Protein AF-A0A257THS2-F1 (afdb_monomer)

pLDDT: mean 85.43, std 12.26, range [49.59, 98.12]

Nearest PDB structures (foldseek):
  4qoa-assembly1_A-2  TM=3.264E-01  e=8.698E+00  Bacteroides uniformis ATCC 8492

Secondary structure (DSSP, 8-state):
--HHHHHHHHHHHHHHHHHHHHHHHTS----PPPPHHHHHHH----TT--------TTT--SEEEEEE-TT-PEEEEE-TTSSS-TT--EEEE-TT--EEE---SPP-

Sequence (108 aa):
MSIARVLLCLLFASAVLAHAATLLAATGTDQSAKPPAESLAALKTPDDLVVEQVLAEPDVRQPLFIDFDERGRMWVVEYLQYPYPAGIKILSEDKFLRATYDKVPPPP

Mean predicted aligned error: 12.62 Å

Solvent-accessible surface area (backbone atoms only — not comparable to full-atom values): 7229 Å² total; per-residue (Å²): 134,61,69,69,60,56,52,52,51,53,54,49,51,51,53,52,53,52,54,52,51,56,55,61,71,64,72,71,74,83,82,67,85,65,57,68,71,59,48,58,71,68,59,86,70,61,96,93,55,88,88,79,91,86,79,49,77,89,84,48,56,60,76,78,48,75,50,69,50,100,86,70,49,79,46,74,43,59,49,82,46,65,96,56,58,83,80,50,50,78,74,46,66,51,100,81,71,54,70,40,64,72,64,49,67,70,84,133

Radius of gyration: 26.11 Å; Cα contacts (8 Å, |Δi|>4): 69; chains: 1; bounding box: 69×22×74 Å

Foldseek 3Di:
DDPVVVVVVVVVVVVVVVVVVVVVVVPDDPPPDDDPVVVLVPDDDPPPDDDDDDDDPPVAAQWDDWDADPVRDIDTDHPVCPPHHPPWDFPDADPVRDTDTPCPPPDD

Structure (mmCIF, N/CA/C/O backbone):
data_AF-A0A257THS2-F1
#
_entry.id   AF-A0A257THS2-F1
#
loop_
_atom_site.group_PDB
_atom_site.id
_atom_site.type_symbol
_atom_site.label_atom_id
_atom_site.label_alt_id
_atom_site.label_comp_id
_atom_site.label_asym_id
_atom_site.label_entity_id
_atom_site.label_seq_id
_atom_site.pdbx_PDB_ins_code
_atom_site.Cartn_x
_atom_site.Cartn_y
_atom_site.Cartn_z
_atom_site.occupancy
_atom_site.B_iso_or_equiv
_atom_site.auth_seq_id
_atom_site.auth_comp_id
_atom_site.auth_asym_id
_atom_site.auth_atom_id
_atom_site.pdbx_PDB_model_num
ATOM 1 N N . MET A 1 1 ? 46.501 3.786 45.426 1.00 57.91 1 MET A N 1
ATOM 2 C CA . MET A 1 1 ? 45.342 3.729 44.507 1.00 57.91 1 MET A CA 1
ATOM 3 C C . MET A 1 1 ? 44.257 2.921 45.208 1.00 57.91 1 MET A C 1
ATOM 5 O O . MET A 1 1 ? 44.486 1.750 45.458 1.00 57.91 1 MET A O 1
ATOM 9 N N . SER A 1 2 ? 43.179 3.556 45.690 1.00 76.00 2 SER A N 1
ATOM 10 C CA . SER A 1 2 ? 42.192 2.872 46.550 1.00 76.00 2 SER A CA 1
ATOM 11 C C . SER A 1 2 ? 41.401 1.835 45.751 1.00 76.00 2 SER A C 1
ATOM 13 O O . SER A 1 2 ? 40.977 2.128 44.633 1.00 76.00 2 SER A O 1
ATOM 15 N N . ILE A 1 3 ? 41.177 0.659 46.341 1.00 77.19 3 ILE A N 1
ATOM 16 C CA . ILE A 1 3 ? 40.373 -0.447 45.790 1.00 77.19 3 ILE A CA 1
ATOM 17 C C . ILE A 1 3 ? 39.010 0.059 45.279 1.00 77.19 3 ILE A C 1
ATOM 19 O O . ILE A 1 3 ? 38.538 -0.377 44.233 1.00 77.19 3 ILE A O 1
ATOM 23 N N . ALA A 1 4 ? 38.437 1.075 45.936 1.00 77.19 4 ALA A N 1
ATOM 24 C CA . ALA A 1 4 ? 37.185 1.716 45.531 1.00 77.19 4 ALA A CA 1
ATOM 25 C C . ALA A 1 4 ? 37.230 2.349 44.125 1.00 77.19 4 ALA A C 1
ATOM 27 O O . ALA A 1 4 ? 36.241 2.310 43.399 1.00 77.19 4 ALA A O 1
ATOM 28 N N . ARG A 1 5 ? 38.378 2.900 43.705 1.00 75.62 5 ARG A N 1
ATOM 29 C CA . ARG A 1 5 ? 38.539 3.487 42.362 1.00 75.62 5 ARG A CA 1
ATOM 30 C C . ARG A 1 5 ? 38.637 2.419 41.277 1.00 75.62 5 ARG A C 1
ATOM 32 O O . ARG A 1 5 ? 38.124 2.622 40.186 1.00 75.62 5 ARG A O 1
ATOM 39 N N . VAL A 1 6 ? 39.257 1.281 41.587 1.00 75.38 6 VAL A N 1
ATOM 40 C CA . VAL A 1 6 ? 39.360 0.149 40.654 1.00 75.38 6 VAL A CA 1
ATOM 41 C C . VAL A 1 6 ? 37.985 -0.488 40.445 1.00 75.38 6 VAL A C 1
ATOM 43 O O . VAL A 1 6 ? 37.589 -0.715 39.307 1.00 75.38 6 VAL A O 1
ATOM 46 N N . LEU A 1 7 ? 37.218 -0.687 41.523 1.00 78.94 7 LEU A N 1
ATOM 47 C CA . LEU A 1 7 ? 35.855 -1.223 41.448 1.00 78.94 7 LEU A CA 1
ATOM 48 C C . LEU A 1 7 ? 34.905 -0.299 40.674 1.00 78.94 7 LEU A C 1
ATOM 50 O O . LEU A 1 7 ? 34.146 -0.777 39.837 1.00 78.94 7 LEU A O 1
ATOM 54 N N . LEU A 1 8 ? 34.986 1.019 40.887 1.00 81.81 8 LEU A N 1
ATOM 55 C CA . LEU A 1 8 ? 34.165 1.983 40.152 1.00 81.81 8 LEU A CA 1
ATOM 56 C C . LEU A 1 8 ? 34.484 1.987 38.647 1.00 81.81 8 LEU A C 1
ATOM 58 O O . LEU A 1 8 ? 33.565 1.996 37.831 1.00 81.81 8 LEU A O 1
ATOM 62 N N . CYS A 1 9 ? 35.766 1.914 38.270 1.00 78.56 9 CYS A N 1
ATOM 63 C CA . CYS A 1 9 ? 36.165 1.808 36.864 1.00 78.56 9 CYS A CA 1
ATOM 64 C C . CYS A 1 9 ? 35.697 0.496 36.216 1.00 78.56 9 CYS A C 1
ATOM 66 O O . CYS A 1 9 ? 35.274 0.513 35.064 1.00 78.56 9 CYS A O 1
ATOM 68 N N . LEU A 1 10 ? 35.737 -0.628 36.942 1.00 79.88 10 LEU A N 1
ATOM 69 C CA . LEU A 1 10 ? 35.271 -1.923 36.433 1.00 79.88 10 LEU A CA 1
ATOM 70 C C . LEU A 1 10 ? 33.751 -1.955 36.226 1.00 79.88 10 LEU A C 1
ATOM 72 O O . LEU A 1 10 ? 33.292 -2.480 35.215 1.00 79.88 10 LEU A O 1
ATOM 76 N N . LEU A 1 11 ? 32.979 -1.353 37.136 1.00 83.44 11 LEU A N 1
ATOM 77 C CA . LEU A 1 11 ? 31.523 -1.221 36.995 1.00 83.44 11 LEU A CA 1
ATOM 78 C C . LEU A 1 11 ? 31.137 -0.292 35.837 1.00 83.44 11 LEU A C 1
ATOM 80 O O . LEU A 1 11 ? 30.175 -0.553 35.120 1.00 83.44 11 LEU A O 1
ATOM 84 N N . PHE A 1 12 ? 31.895 0.785 35.625 1.00 82.31 12 PHE A N 1
ATOM 85 C CA . PHE A 1 12 ? 31.653 1.684 34.500 1.00 82.31 12 PHE A CA 1
ATOM 86 C C . PHE A 1 12 ? 32.005 1.015 33.165 1.00 82.31 12 PHE A C 1
ATOM 88 O O . PHE A 1 12 ? 31.237 1.089 32.209 1.00 82.31 12 PHE A O 1
ATOM 95 N N . ALA A 1 13 ? 33.129 0.294 33.109 1.00 83.31 13 ALA A N 1
ATOM 96 C CA . ALA A 1 13 ? 33.540 -0.453 31.924 1.00 83.31 13 ALA A CA 1
ATOM 97 C C . ALA A 1 13 ? 32.537 -1.558 31.557 1.00 83.31 13 ALA A C 1
ATOM 99 O O . ALA A 1 13 ? 32.224 -1.716 30.379 1.00 83.31 13 ALA A O 1
ATOM 100 N N . SER A 1 14 ? 31.988 -2.284 32.540 1.00 79.19 14 SER A N 1
ATOM 101 C CA . SER A 1 14 ? 30.972 -3.312 32.283 1.00 79.19 14 SER A CA 1
ATOM 102 C C . SER A 1 14 ? 29.646 -2.718 31.800 1.00 79.19 14 SER A C 1
ATOM 104 O O . SER A 1 14 ? 29.031 -3.274 30.891 1.00 79.19 14 SER A O 1
ATOM 106 N N . ALA A 1 15 ? 29.236 -1.560 32.328 1.00 81.38 15 ALA A N 1
ATOM 107 C CA . ALA A 1 15 ? 28.045 -0.849 31.866 1.00 81.38 15 ALA A CA 1
ATOM 108 C C . ALA A 1 15 ? 28.183 -0.344 30.416 1.00 81.38 15 ALA A C 1
ATOM 110 O O . ALA A 1 15 ? 27.237 -0.459 29.633 1.00 81.38 15 ALA A O 1
ATOM 111 N N . VAL A 1 16 ? 29.364 0.162 30.035 1.00 81.94 16 VAL A N 1
ATOM 112 C CA . VAL A 1 16 ? 29.660 0.574 28.650 1.00 81.94 16 VAL A CA 1
ATOM 113 C C . VAL A 1 16 ? 29.679 -0.633 27.709 1.00 81.94 16 VAL A C 1
ATOM 115 O O . VAL A 1 16 ? 29.108 -0.565 26.622 1.00 81.94 16 VAL A O 1
ATOM 118 N N . LEU A 1 17 ? 30.267 -1.757 28.135 1.00 78.88 17 LEU A N 1
ATOM 119 C CA . LEU A 1 17 ? 30.277 -2.995 27.349 1.00 78.88 17 LEU A CA 1
ATOM 120 C C . LEU A 1 17 ? 28.857 -3.534 27.114 1.00 78.88 17 LEU A C 1
ATOM 122 O O . LEU A 1 17 ? 28.530 -3.944 26.003 1.00 78.88 17 LEU A O 1
ATOM 126 N N . ALA A 1 18 ? 28.004 -3.487 28.143 1.00 75.31 18 ALA A N 1
ATOM 127 C CA . ALA A 1 18 ? 26.608 -3.905 28.047 1.00 75.31 18 ALA A CA 1
ATOM 128 C C . ALA A 1 18 ? 25.806 -3.013 27.082 1.00 75.31 18 ALA A C 1
ATOM 130 O O . ALA A 1 18 ? 25.066 -3.529 26.250 1.00 75.31 18 ALA A O 1
ATOM 131 N N . HIS A 1 19 ? 25.992 -1.688 27.130 1.00 70.06 19 HIS A N 1
ATOM 132 C CA . HIS A 1 19 ? 25.349 -0.767 26.183 1.00 70.06 19 HIS A CA 1
ATOM 133 C C . HIS A 1 19 ? 25.809 -0.984 24.735 1.00 70.06 19 HIS A C 1
ATOM 135 O O . HIS A 1 19 ? 24.986 -0.961 23.820 1.00 70.06 19 HIS A O 1
ATOM 141 N N . ALA A 1 20 ? 27.105 -1.226 24.517 1.00 72.38 20 ALA A N 1
ATOM 142 C CA . ALA A 1 20 ? 27.644 -1.505 23.188 1.00 72.38 20 ALA A CA 1
ATOM 143 C C . ALA A 1 20 ? 27.096 -2.820 22.604 1.00 72.38 20 ALA A C 1
ATOM 145 O O . ALA A 1 20 ? 26.759 -2.868 21.423 1.00 72.38 20 ALA A O 1
ATOM 146 N N . ALA A 1 21 ? 26.943 -3.863 23.430 1.00 69.06 21 ALA A N 1
ATOM 147 C CA . ALA A 1 21 ? 26.360 -5.139 23.013 1.00 69.06 21 ALA A CA 1
ATOM 148 C C . ALA A 1 21 ? 24.883 -5.003 22.596 1.00 69.06 21 ALA A C 1
ATOM 150 O O . ALA A 1 21 ? 24.482 -5.569 21.579 1.00 69.06 21 ALA A O 1
ATOM 151 N N . THR A 1 22 ? 24.090 -4.204 23.319 1.00 63.31 22 THR A N 1
ATOM 152 C CA . THR A 1 22 ? 22.690 -3.921 22.954 1.00 63.31 22 THR A CA 1
ATOM 153 C C . THR A 1 22 ? 22.582 -3.145 21.639 1.00 63.31 22 THR A C 1
ATOM 155 O O . THR A 1 22 ? 21.701 -3.436 20.834 1.00 63.31 22 THR A O 1
ATOM 158 N N . LEU A 1 23 ? 23.493 -2.197 21.375 1.00 59.50 23 LEU A N 1
ATOM 159 C CA . LEU A 1 23 ? 23.548 -1.497 20.084 1.00 59.50 23 LEU A CA 1
ATOM 160 C C . LEU A 1 23 ? 23.936 -2.431 18.929 1.00 59.50 23 LEU A C 1
ATOM 162 O O . LEU A 1 23 ? 23.383 -2.308 17.839 1.00 59.50 23 LEU A O 1
ATOM 166 N N . LEU A 1 24 ? 24.859 -3.368 19.161 1.00 57.94 24 LEU A N 1
ATOM 167 C CA . LEU A 1 24 ? 25.297 -4.324 18.141 1.00 57.94 24 LEU A CA 1
ATOM 168 C C . LEU A 1 24 ? 24.201 -5.348 17.796 1.00 57.94 24 LEU A C 1
ATOM 170 O O . LEU A 1 24 ? 24.103 -5.787 16.658 1.00 57.94 24 LEU A O 1
ATOM 174 N N . ALA A 1 25 ? 23.338 -5.693 18.755 1.00 57.91 25 ALA A N 1
ATOM 175 C CA . ALA A 1 25 ? 22.159 -6.528 18.514 1.00 57.91 25 ALA A CA 1
ATOM 176 C C . ALA A 1 25 ? 21.018 -5.786 17.789 1.00 57.91 25 ALA A C 1
ATOM 178 O O . ALA A 1 25 ? 20.114 -6.424 17.255 1.00 57.91 25 ALA A O 1
ATOM 179 N N . ALA A 1 26 ? 21.045 -4.448 17.752 1.00 53.91 26 ALA A N 1
ATOM 180 C CA . ALA A 1 26 ? 20.028 -3.633 17.088 1.00 53.91 26 ALA A CA 1
ATOM 181 C C . ALA A 1 26 ? 20.266 -3.470 15.572 1.00 53.91 26 ALA A C 1
ATOM 183 O O . ALA A 1 26 ? 19.419 -2.914 14.869 1.00 53.91 26 ALA A O 1
ATOM 184 N N . THR A 1 27 ? 21.394 -3.949 15.038 1.00 49.59 27 THR A N 1
ATOM 185 C CA . THR A 1 27 ? 21.695 -3.871 13.604 1.00 49.59 27 THR A CA 1
ATOM 186 C C . THR A 1 27 ? 21.195 -5.113 12.874 1.00 49.59 27 THR A C 1
ATOM 188 O O . THR A 1 27 ? 21.910 -6.103 12.753 1.00 49.59 27 THR A O 1
ATOM 191 N N . GLY A 1 28 ? 19.967 -5.038 12.364 1.00 55.22 28 GLY A N 1
ATOM 192 C CA . GLY A 1 28 ? 19.430 -6.023 11.425 1.00 55.22 28 GLY A CA 1
ATOM 193 C C . GLY A 1 28 ? 18.166 -6.694 11.929 1.00 55.22 28 GLY A C 1
ATOM 194 O O . GLY A 1 28 ? 18.165 -7.883 12.228 1.00 55.22 28 GLY A O 1
ATOM 195 N N . THR A 1 29 ? 17.066 -5.943 11.991 1.00 53.06 29 THR A N 1
ATOM 196 C CA . THR A 1 29 ? 15.767 -6.606 11.865 1.00 53.06 29 THR A CA 1
ATOM 197 C C . THR A 1 29 ? 15.697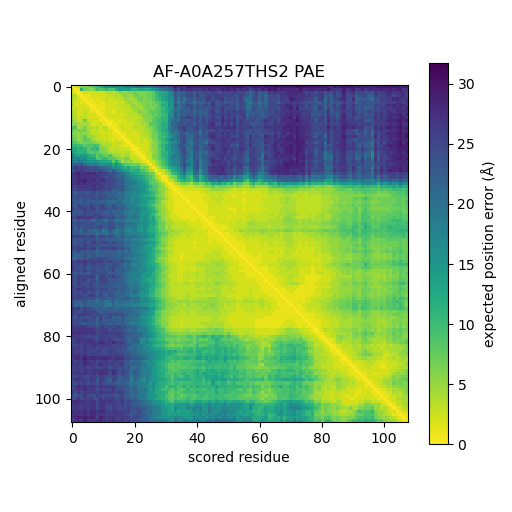 -7.147 10.444 1.00 53.06 29 THR A C 1
ATOM 199 O O . THR A 1 29 ? 15.946 -6.407 9.493 1.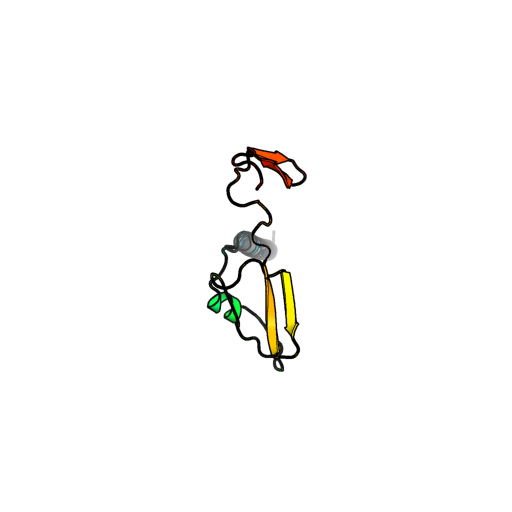00 53.06 29 THR A O 1
ATOM 202 N N . ASP A 1 30 ? 15.431 -8.441 10.301 1.00 57.50 30 ASP A N 1
ATOM 203 C CA . ASP A 1 30 ? 15.007 -9.004 9.028 1.00 57.50 30 ASP A CA 1
ATOM 204 C C . ASP A 1 30 ? 13.776 -8.204 8.568 1.00 57.50 30 ASP A C 1
ATOM 206 O O . ASP A 1 30 ? 12.708 -8.281 9.172 1.00 57.50 30 ASP A O 1
ATOM 210 N N . GLN A 1 31 ? 13.968 -7.334 7.574 1.00 61.38 31 GLN A N 1
ATOM 211 C CA . GLN A 1 31 ? 12.908 -6.543 6.940 1.00 61.38 31 GLN A CA 1
ATOM 212 C C . GLN A 1 31 ? 12.254 -7.361 5.820 1.00 61.38 31 GLN A C 1
ATOM 214 O O . GLN A 1 31 ? 11.837 -6.817 4.798 1.00 61.38 31 GLN A O 1
ATOM 219 N N . SER A 1 32 ? 12.217 -8.686 5.967 1.00 78.81 32 SER A N 1
ATOM 220 C CA . SER A 1 32 ? 11.436 -9.537 5.089 1.00 78.81 32 SER A CA 1
ATOM 221 C C . SER A 1 32 ? 9.951 -9.194 5.233 1.00 78.81 32 SER A C 1
ATOM 223 O O . SER A 1 32 ? 9.455 -8.836 6.308 1.00 78.81 32 SER A O 1
ATOM 225 N N . ALA A 1 33 ? 9.235 -9.244 4.110 1.00 83.94 33 ALA A N 1
ATOM 226 C CA . ALA A 1 33 ? 7.796 -9.047 4.113 1.00 83.94 33 ALA A CA 1
ATOM 227 C C . ALA A 1 33 ? 7.146 -10.159 4.948 1.00 83.94 33 ALA A C 1
ATOM 229 O O . ALA A 1 33 ? 7.362 -11.345 4.697 1.00 83.94 33 ALA A O 1
ATOM 230 N N . LYS A 1 34 ? 6.352 -9.772 5.947 1.00 91.56 34 LYS A N 1
ATOM 231 C CA . LYS A 1 34 ? 5.595 -10.717 6.771 1.00 91.56 34 LYS A CA 1
ATOM 232 C C . LYS A 1 34 ? 4.366 -11.216 6.008 1.00 91.56 34 LYS A C 1
ATOM 234 O O . LYS A 1 34 ? 3.761 -10.435 5.270 1.00 91.56 34 LYS A O 1
ATOM 239 N N . PRO A 1 35 ? 3.921 -12.462 6.241 1.00 93.56 35 PRO A N 1
ATOM 240 C CA . PRO A 1 35 ? 2.613 -12.917 5.788 1.00 93.56 35 PRO A CA 1
ATOM 241 C C . PRO A 1 35 ? 1.489 -11.968 6.248 1.00 93.56 35 PRO A C 1
ATOM 243 O O . PRO A 1 35 ? 1.617 -11.336 7.303 1.00 93.56 35 PRO A O 1
ATOM 246 N N . PRO A 1 36 ? 0.360 -11.878 5.521 1.00 94.31 36 PRO A N 1
ATOM 247 C CA . PRO A 1 36 ? -0.712 -10.932 5.844 1.00 94.31 36 PRO A CA 1
ATOM 248 C C . PRO A 1 36 ? -1.239 -11.050 7.286 1.00 94.31 36 PRO A C 1
ATOM 250 O O . PRO A 1 36 ? -1.302 -10.055 8.006 1.00 94.31 36 PRO A O 1
ATOM 253 N N . ALA A 1 37 ? -1.494 -12.276 7.757 1.00 94.31 37 ALA A N 1
ATOM 254 C CA . ALA A 1 37 ? -1.984 -12.519 9.117 1.00 94.31 37 ALA A CA 1
ATOM 255 C C . ALA A 1 37 ? -0.977 -12.092 10.204 1.00 94.31 37 ALA A C 1
ATOM 257 O O . ALA A 1 37 ? -1.363 -11.541 11.234 1.00 94.31 37 ALA A O 1
ATOM 258 N N . GLU A 1 38 ? 0.319 -12.304 9.968 1.00 94.81 38 GLU A N 1
ATOM 259 C CA . GLU A 1 38 ? 1.378 -11.871 10.887 1.00 94.81 38 GLU A CA 1
ATOM 260 C C . GLU A 1 38 ? 1.563 -10.350 10.865 1.00 94.81 38 GLU A C 1
ATOM 262 O O . GLU A 1 38 ? 1.837 -9.739 11.898 1.00 94.81 38 GLU A O 1
ATOM 267 N N . SER A 1 39 ? 1.377 -9.727 9.697 1.00 94.06 39 SER A N 1
ATOM 268 C CA . SER A 1 39 ? 1.366 -8.270 9.557 1.00 94.06 39 SER A CA 1
ATOM 269 C C . SER A 1 39 ? 0.219 -7.650 10.353 1.00 94.06 39 SER A C 1
ATOM 271 O O . SER A 1 39 ? 0.460 -6.711 11.109 1.00 94.06 39 SER A O 1
ATOM 273 N N . LEU A 1 40 ? -0.994 -8.209 10.252 1.00 95.25 40 LEU A N 1
ATOM 274 C CA . LEU A 1 40 ? -2.162 -7.770 11.021 1.00 95.25 40 LEU A CA 1
ATOM 275 C C . LEU A 1 40 ? -1.919 -7.887 12.532 1.00 95.25 40 LEU A C 1
ATOM 277 O O . LEU A 1 40 ? -2.145 -6.927 13.262 1.00 95.25 40 LEU A O 1
ATOM 281 N N . ALA A 1 41 ? -1.394 -9.026 12.995 1.00 94.94 41 ALA A N 1
ATOM 282 C CA . ALA A 1 41 ? -1.094 -9.251 14.412 1.00 94.94 41 ALA A CA 1
ATOM 283 C C . ALA A 1 41 ? -0.008 -8.309 14.968 1.00 94.94 41 ALA A C 1
ATOM 285 O O . ALA A 1 41 ? 0.072 -8.096 16.178 1.00 94.94 41 ALA A O 1
ATOM 286 N N . ALA A 1 42 ? 0.841 -7.750 14.100 1.00 94.19 42 ALA A N 1
ATOM 287 C CA . ALA A 1 42 ? 1.873 -6.794 14.482 1.00 94.19 42 ALA A CA 1
ATOM 288 C C . ALA A 1 42 ? 1.368 -5.339 14.566 1.00 94.19 42 ALA A C 1
ATOM 290 O O . ALA A 1 42 ? 2.091 -4.487 15.095 1.00 94.19 42 ALA A O 1
ATOM 291 N N . LEU A 1 43 ? 0.167 -5.034 14.053 1.00 94.56 43 LEU A N 1
ATOM 292 C CA . LEU A 1 43 ? -0.427 -3.701 14.154 1.00 94.56 43 LEU A CA 1
ATOM 293 C C . LEU A 1 43 ? -0.866 -3.415 15.593 1.00 94.56 43 LEU A C 1
ATOM 295 O O . LEU A 1 43 ? -1.393 -4.273 16.294 1.00 94.56 43 LEU A O 1
ATOM 299 N N . LYS A 1 44 ? -0.655 -2.174 16.032 1.00 95.88 44 LYS A N 1
ATOM 300 C CA . LYS A 1 44 ? -1.141 -1.670 17.319 1.00 95.88 44 LYS A CA 1
ATOM 301 C C . LYS A 1 44 ? -2.246 -0.665 17.049 1.00 95.88 44 LYS A C 1
ATOM 303 O O . LYS A 1 44 ? -2.019 0.297 16.317 1.00 95.88 44 LYS A O 1
ATOM 308 N N . THR A 1 45 ? -3.406 -0.876 17.650 1.00 95.81 45 THR A N 1
ATOM 309 C CA . THR A 1 45 ? -4.572 -0.001 17.522 1.00 95.81 45 THR A CA 1
ATOM 310 C C . THR A 1 45 ? -4.954 0.560 18.892 1.00 95.81 45 THR A C 1
ATOM 312 O O . THR A 1 45 ? -4.682 -0.086 19.905 1.00 95.81 45 THR A O 1
ATOM 315 N N . PRO A 1 46 ? -5.536 1.768 18.954 1.00 97.75 46 PRO A N 1
ATOM 316 C CA . PRO A 1 46 ? -6.225 2.250 20.148 1.00 97.75 46 PRO A CA 1
ATOM 317 C C . PRO A 1 46 ? -7.329 1.288 20.612 1.00 97.75 46 PRO A C 1
ATOM 319 O O . PRO A 1 46 ? -7.882 0.548 19.799 1.00 97.75 46 PRO A O 1
ATOM 322 N N . ASP A 1 47 ? -7.675 1.339 21.899 1.00 96.75 47 ASP A N 1
ATOM 323 C CA . ASP A 1 47 ? -8.651 0.425 22.518 1.00 96.75 47 ASP A CA 1
ATOM 324 C C . ASP A 1 47 ? -10.085 0.587 21.970 1.00 96.75 47 ASP A C 1
ATOM 326 O O . ASP A 1 47 ? -10.924 -0.294 22.153 1.00 96.75 47 ASP A O 1
ATOM 330 N N . ASP A 1 48 ? -10.381 1.705 21.304 1.00 98.00 48 ASP A N 1
ATOM 331 C CA . ASP A 1 48 ? -11.673 2.024 20.692 1.00 98.00 48 ASP A CA 1
ATOM 332 C C . ASP A 1 48 ? -11.736 1.729 19.181 1.00 98.00 48 ASP A C 1
ATOM 334 O O . ASP A 1 48 ? -12.759 2.000 18.549 1.00 98.00 48 ASP A O 1
ATOM 338 N N . LEU A 1 49 ? -10.677 1.155 18.595 1.00 97.69 49 LEU A N 1
ATOM 339 C CA . LEU A 1 49 ? -10.592 0.834 17.169 1.00 97.69 49 LEU A CA 1
ATOM 340 C C . LEU A 1 49 ? -10.242 -0.636 16.920 1.00 97.69 49 LEU A C 1
ATOM 342 O O . LEU A 1 49 ? -9.421 -1.240 17.608 1.00 97.69 49 LEU A O 1
ATOM 346 N N . VAL A 1 50 ? -10.817 -1.184 15.849 1.00 96.12 50 VAL A N 1
ATOM 347 C CA . VAL A 1 50 ? -10.528 -2.531 15.342 1.00 96.12 50 VAL A CA 1
ATOM 348 C C . VAL A 1 50 ? -10.002 -2.418 13.916 1.00 96.12 50 VAL A C 1
ATOM 350 O O . VAL A 1 50 ? -10.495 -1.615 13.126 1.00 96.12 50 VAL A O 1
ATOM 353 N N . VAL A 1 51 ? -8.995 -3.227 13.590 1.00 96.50 51 VAL A N 1
ATOM 354 C CA . VAL A 1 51 ? -8.473 -3.374 12.229 1.00 96.50 51 VAL A CA 1
ATOM 355 C C . VAL A 1 51 ? -8.716 -4.802 11.772 1.00 96.50 51 VAL A C 1
ATOM 357 O O . VAL A 1 51 ? -8.390 -5.753 12.480 1.00 96.50 51 VAL A O 1
ATOM 360 N N . GLU A 1 52 ? -9.261 -4.941 10.570 1.00 95.94 52 GLU A N 1
ATOM 361 C CA . GLU A 1 52 ? -9.529 -6.225 9.932 1.00 95.94 52 GLU A CA 1
ATOM 362 C C . GLU A 1 52 ? -8.823 -6.283 8.577 1.00 95.94 52 GLU A C 1
ATOM 364 O O . GLU A 1 52 ? -8.747 -5.292 7.846 1.00 95.94 52 GLU A O 1
ATOM 369 N N . GLN A 1 53 ? -8.298 -7.456 8.230 1.00 94.94 53 GLN A N 1
ATOM 370 C CA . GLN A 1 53 ? -7.734 -7.685 6.906 1.00 94.94 53 GLN A CA 1
ATOM 371 C C . GLN A 1 53 ? -8.863 -7.978 5.912 1.00 94.94 53 GLN A C 1
ATOM 373 O O .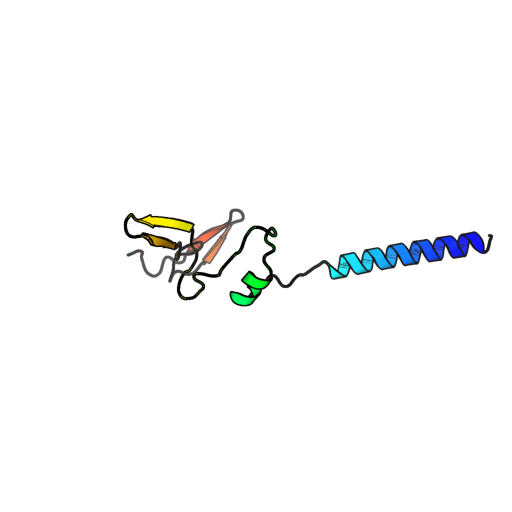 GLN A 1 53 ? -9.560 -8.981 6.048 1.00 94.94 53 GLN A O 1
ATOM 378 N N . VAL A 1 54 ? -9.003 -7.128 4.891 1.00 94.69 54 VAL A N 1
ATOM 379 C CA . VAL A 1 54 ? -10.050 -7.256 3.859 1.00 94.69 54 VAL A CA 1
ATOM 380 C C . VAL A 1 54 ? -9.535 -7.966 2.603 1.00 94.69 54 VAL A C 1
ATOM 382 O O . VAL A 1 54 ? -10.211 -8.838 2.070 1.00 94.69 54 VAL A O 1
ATOM 385 N N . LEU A 1 55 ? -8.333 -7.612 2.135 1.00 94.69 55 LEU A N 1
ATOM 386 C CA . LEU A 1 55 ? -7.671 -8.186 0.958 1.00 94.69 55 LEU A CA 1
ATOM 387 C C . LEU A 1 55 ? -6.160 -8.283 1.206 1.00 94.69 55 LEU A C 1
ATOM 389 O O . LEU A 1 55 ? -5.609 -7.526 2.008 1.00 94.69 55 LEU A O 1
ATOM 393 N N . ALA A 1 56 ? -5.495 -9.202 0.512 1.00 95.12 56 ALA A N 1
ATOM 394 C CA . ALA A 1 56 ? -4.043 -9.358 0.518 1.00 95.12 56 ALA A CA 1
ATOM 395 C C . ALA A 1 56 ? -3.560 -9.909 -0.832 1.00 95.12 56 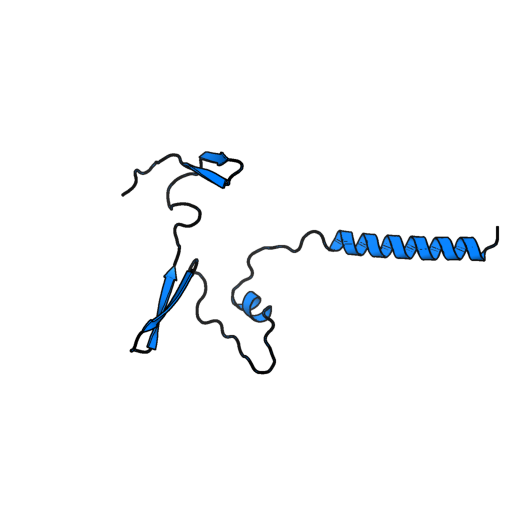ALA A C 1
ATOM 397 O O . ALA A 1 56 ? -4.368 -10.279 -1.682 1.00 95.12 56 ALA A O 1
ATOM 398 N N . GLU A 1 57 ? -2.246 -9.986 -1.039 1.00 92.81 57 GLU A N 1
ATOM 399 C CA . GLU A 1 57 ? -1.698 -10.688 -2.201 1.00 92.81 57 GLU A CA 1
ATOM 400 C C . GLU A 1 57 ? -2.098 -12.179 -2.162 1.00 92.81 57 GLU A C 1
ATOM 402 O O . GLU A 1 57 ? -2.071 -12.787 -1.086 1.00 92.81 57 GLU A O 1
ATOM 407 N N . PRO A 1 58 ? -2.452 -12.791 -3.309 1.00 92.50 58 PRO A N 1
ATOM 408 C CA . PRO A 1 58 ? -2.331 -12.273 -4.677 1.00 92.50 58 PRO A CA 1
ATOM 409 C C . PRO A 1 58 ? -3.538 -11.468 -5.195 1.00 92.50 58 PRO A C 1
ATOM 411 O O . PRO A 1 58 ? -3.482 -10.999 -6.330 1.00 92.50 58 PRO A O 1
ATOM 414 N N . ASP A 1 59 ? -4.605 -11.313 -4.407 1.00 94.44 59 ASP A N 1
ATOM 415 C CA . ASP A 1 59 ? -5.877 -10.730 -4.864 1.00 94.44 59 ASP A CA 1
ATOM 416 C C . ASP A 1 59 ? -5.787 -9.223 -5.146 1.00 94.44 59 ASP A C 1
ATOM 418 O O . ASP A 1 59 ? -6.475 -8.721 -6.031 1.00 94.44 59 ASP A O 1
ATOM 422 N N . VAL A 1 60 ? -4.935 -8.504 -4.409 1.00 94.38 60 VAL A N 1
ATOM 423 C CA . VAL A 1 60 ? -4.644 -7.079 -4.622 1.00 94.38 60 VAL A CA 1
ATOM 424 C C . VAL A 1 60 ? -3.150 -6.821 -4.476 1.00 94.38 60 VAL A C 1
ATOM 426 O O . VAL A 1 60 ? -2.521 -7.324 -3.545 1.00 94.38 60 VAL A O 1
ATOM 429 N N . ARG A 1 61 ? -2.568 -6.026 -5.376 1.00 92.62 61 ARG A N 1
ATOM 430 C CA . ARG A 1 61 ? -1.142 -5.685 -5.376 1.00 92.62 61 ARG A CA 1
ATOM 431 C C . ARG A 1 61 ? -0.930 -4.193 -5.588 1.00 92.62 61 ARG A C 1
ATOM 433 O O . ARG A 1 61 ? -1.520 -3.569 -6.461 1.00 92.62 61 ARG A O 1
ATOM 440 N N . GLN A 1 62 ? -0.025 -3.622 -4.797 1.00 91.81 62 GLN A N 1
ATOM 441 C CA . GLN A 1 62 ? 0.352 -2.203 -4.875 1.00 91.81 62 GLN A CA 1
ATOM 442 C C . GLN A 1 62 ? -0.858 -1.239 -4.882 1.00 91.81 62 GLN A C 1
ATOM 444 O O . GLN A 1 62 ? -0.978 -0.421 -5.801 1.00 91.81 62 GLN A O 1
ATOM 449 N N . PRO A 1 63 ? -1.770 -1.327 -3.890 1.00 94.38 63 PRO A N 1
ATOM 450 C CA . PRO A 1 63 ? -2.926 -0.442 -3.816 1.00 94.38 63 PRO A CA 1
ATOM 451 C C . PRO A 1 63 ? -2.482 1.010 -3.588 1.00 94.38 63 PRO A C 1
ATOM 453 O O . PRO A 1 63 ? -1.707 1.296 -2.676 1.00 94.38 63 PRO A O 1
ATOM 456 N N . LEU A 1 64 ? -2.984 1.932 -4.408 1.00 94.69 64 LEU A N 1
ATOM 457 C CA . LEU A 1 64 ? -2.709 3.370 -4.299 1.00 94.69 64 LEU A CA 1
ATOM 458 C C . LEU A 1 64 ? -3.899 4.182 -3.806 1.00 94.69 64 LEU A C 1
ATOM 460 O O . LEU A 1 64 ? -3.725 5.187 -3.121 1.00 94.69 64 LEU A O 1
ATOM 464 N N . PHE A 1 65 ? -5.097 3.791 -4.223 1.00 96.19 65 PHE A N 1
ATOM 465 C CA . PHE A 1 65 ? -6.311 4.552 -3.982 1.00 96.19 65 PHE A CA 1
ATOM 466 C C . PHE A 1 65 ? -7.493 3.607 -3.811 1.00 96.19 65 PHE A C 1
ATOM 468 O O . PHE A 1 65 ? -7.569 2.583 -4.494 1.00 96.19 65 PHE A O 1
ATOM 475 N N . ILE A 1 66 ? -8.389 3.963 -2.892 1.00 97.38 66 ILE A N 1
ATOM 476 C CA . ILE A 1 66 ? -9.594 3.209 -2.561 1.00 97.38 66 ILE A CA 1
ATOM 477 C C . ILE A 1 66 ? -10.773 4.181 -2.544 1.00 97.38 66 ILE A C 1
ATOM 479 O O . ILE A 1 66 ? -10.662 5.257 -1.959 1.00 97.38 66 ILE A O 1
ATOM 483 N N . ASP A 1 67 ? -11.888 3.785 -3.155 1.00 97.75 67 ASP A N 1
ATOM 484 C CA . ASP A 1 67 ? -13.151 4.529 -3.114 1.00 97.75 67 ASP A CA 1
ATOM 485 C C . ASP A 1 67 ? -14.354 3.578 -3.074 1.00 97.75 67 ASP A C 1
ATOM 487 O O . ASP A 1 67 ? -14.256 2.421 -3.487 1.00 97.75 67 ASP A O 1
ATOM 491 N N . PHE A 1 68 ? -15.491 4.059 -2.578 1.00 97.81 68 PHE A N 1
ATOM 492 C CA . PHE A 1 68 ? -16.737 3.300 -2.507 1.00 97.81 68 PHE A CA 1
ATOM 493 C C . PHE A 1 68 ? -17.799 3.943 -3.390 1.00 97.81 68 PHE A C 1
ATOM 495 O O . PHE A 1 68 ? -18.080 5.133 -3.274 1.00 97.81 68 PHE A O 1
ATOM 502 N N . ASP A 1 69 ? -18.430 3.149 -4.255 1.00 97.81 69 ASP A N 1
ATOM 503 C CA . ASP A 1 69 ? -19.535 3.653 -5.071 1.00 97.81 69 ASP A CA 1
ATOM 504 C C . ASP A 1 69 ? -20.880 3.656 -4.323 1.00 97.81 69 ASP A C 1
ATOM 506 O O . ASP A 1 69 ? -21.026 3.093 -3.237 1.00 97.81 69 ASP A O 1
ATOM 510 N N . GLU A 1 70 ? -21.907 4.252 -4.934 1.00 98.00 70 GLU A N 1
ATOM 511 C CA . GLU A 1 70 ? -23.265 4.353 -4.371 1.00 98.00 70 GLU A CA 1
ATOM 512 C C . GLU A 1 70 ? -23.927 2.993 -4.079 1.00 98.00 70 GLU A C 1
ATOM 514 O O . GLU A 1 70 ? -24.933 2.922 -3.375 1.00 98.00 70 GLU A O 1
ATOM 519 N N . ARG A 1 71 ? -23.382 1.896 -4.619 1.00 98.12 71 ARG A N 1
ATOM 520 C CA . ARG A 1 71 ? -23.864 0.528 -4.382 1.00 98.12 71 ARG A CA 1
ATOM 521 C C . ARG A 1 71 ? -23.101 -0.164 -3.250 1.00 98.12 71 ARG A C 1
ATOM 523 O O . ARG A 1 71 ? -23.355 -1.341 -2.998 1.00 98.12 71 ARG A O 1
ATOM 530 N N . GLY A 1 72 ? -22.171 0.533 -2.599 1.00 96.75 72 GLY A N 1
ATOM 531 C CA . GLY A 1 72 ? -21.335 0.006 -1.525 1.00 96.75 72 GLY A CA 1
ATOM 532 C C . GLY A 1 72 ? -20.217 -0.920 -2.004 1.00 96.75 72 GLY A C 1
ATOM 533 O O . GLY A 1 72 ? -19.684 -1.684 -1.202 1.00 96.75 72 GLY A O 1
ATOM 534 N N . ARG A 1 73 ? -19.856 -0.903 -3.295 1.00 97.38 73 ARG A N 1
ATOM 535 C CA . ARG A 1 73 ? -18.705 -1.677 -3.788 1.00 97.38 73 ARG A CA 1
ATOM 536 C C . ARG A 1 73 ? -17.420 -0.901 -3.533 1.00 97.38 73 ARG A C 1
ATOM 538 O O . ARG A 1 73 ? -17.368 0.292 -3.815 1.00 97.38 73 ARG A O 1
ATOM 545 N N . MET A 1 74 ? -16.388 -1.599 -3.066 1.00 96.12 74 MET A N 1
ATOM 546 C CA . MET A 1 74 ? -15.043 -1.049 -2.910 1.00 96.12 74 MET A CA 1
ATOM 547 C C . MET A 1 74 ? -14.272 -1.155 -4.229 1.00 96.12 74 MET A C 1
ATOM 549 O O . MET A 1 74 ? -14.122 -2.246 -4.779 1.00 96.12 74 MET A O 1
ATOM 553 N N . TRP A 1 75 ? -13.769 -0.028 -4.716 1.00 97.25 75 TRP A N 1
ATOM 554 C CA . TRP A 1 75 ? -12.874 0.075 -5.862 1.00 97.25 75 TRP A CA 1
ATOM 555 C C . TRP A 1 75 ? -11.449 0.290 -5.370 1.00 97.25 75 TRP A C 1
ATOM 557 O O . TRP A 1 75 ? -11.225 1.111 -4.485 1.00 97.25 75 TRP A O 1
ATOM 567 N N . VAL A 1 76 ? -10.487 -0.426 -5.953 1.00 96.75 76 VAL A N 1
ATOM 568 C CA . VAL A 1 76 ? -9.065 -0.307 -5.613 1.00 96.75 76 VAL A CA 1
ATOM 569 C C . VAL A 1 76 ? -8.261 -0.064 -6.885 1.00 96.75 76 VAL A C 1
ATOM 571 O O . VAL A 1 76 ? -8.431 -0.772 -7.875 1.00 96.75 76 VAL A O 1
ATOM 574 N N . VAL A 1 77 ? -7.387 0.941 -6.863 1.00 96.12 77 VAL A N 1
ATOM 575 C CA . VAL A 1 77 ? -6.423 1.205 -7.938 1.00 96.12 77 VAL A CA 1
ATOM 576 C C . VAL A 1 77 ? -5.100 0.530 -7.592 1.00 96.12 77 VAL A C 1
ATOM 578 O O . VAL A 1 77 ? -4.476 0.879 -6.591 1.00 96.12 77 VAL A O 1
ATOM 581 N N . GLU A 1 78 ? -4.663 -0.406 -8.434 1.00 94.31 78 GLU A N 1
ATOM 582 C CA . GLU A 1 78 ? -3.401 -1.143 -8.300 1.00 94.31 78 GLU A CA 1
ATOM 583 C C . GLU A 1 78 ? -2.317 -0.561 -9.216 1.00 94.31 78 GLU A C 1
ATOM 585 O O . GLU A 1 78 ? -2.541 -0.367 -10.413 1.00 94.31 78 GLU A O 1
ATOM 590 N N . TYR A 1 79 ? -1.115 -0.324 -8.685 1.00 91.50 79 TYR A N 1
ATOM 591 C CA . TYR A 1 79 ? 0.004 0.224 -9.459 1.00 91.50 79 TYR A CA 1
ATOM 592 C C . TYR A 1 79 ? 1.003 -0.839 -9.930 1.00 91.50 79 TYR A C 1
ATOM 594 O O . TYR A 1 79 ? 2.201 -0.733 -9.687 1.00 91.50 79 TYR A O 1
ATOM 602 N N . LEU A 1 80 ? 0.506 -1.847 -10.652 1.00 87.19 80 LEU A N 1
ATOM 603 C CA . LEU A 1 80 ? 1.224 -3.089 -10.999 1.00 87.19 80 LEU A CA 1
ATOM 604 C C . LEU A 1 80 ? 2.524 -2.935 -11.811 1.00 87.19 80 LEU A C 1
ATOM 606 O O . LEU A 1 80 ? 3.268 -3.900 -11.969 1.00 87.19 80 LEU A O 1
ATOM 610 N N . GLN A 1 81 ? 2.765 -1.76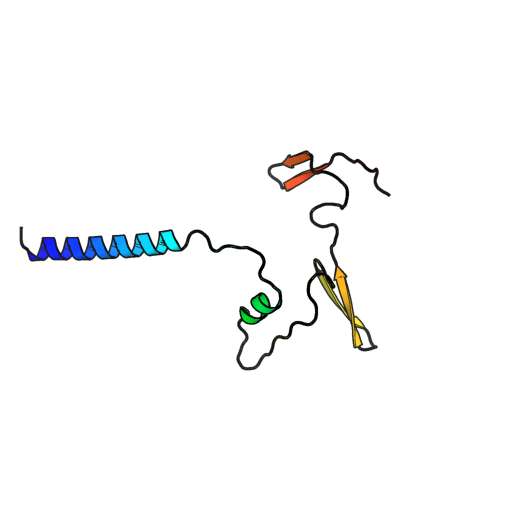5 -12.403 1.00 80.62 81 GLN A N 1
ATOM 611 C CA . GLN A 1 81 ? 3.937 -1.490 -13.245 1.00 80.62 81 GLN A CA 1
ATOM 612 C C . GLN A 1 81 ? 4.980 -0.607 -12.550 1.00 80.62 81 GLN A C 1
ATOM 614 O O . GLN A 1 81 ? 5.962 -0.210 -13.176 1.00 80.62 81 GLN A O 1
ATOM 619 N N . TYR A 1 82 ? 4.776 -0.271 -11.275 1.00 80.56 82 TYR A N 1
ATOM 620 C CA . TYR A 1 82 ? 5.753 0.469 -10.489 1.00 80.56 82 TYR A CA 1
ATOM 621 C C . TYR A 1 82 ? 6.632 -0.488 -9.667 1.00 80.56 82 TYR A C 1
ATOM 623 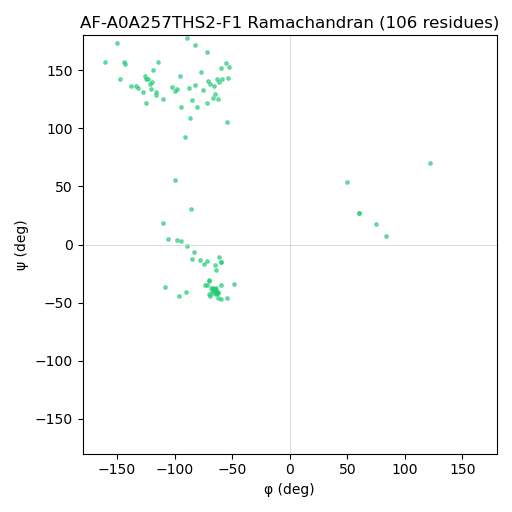O O . TYR A 1 82 ? 6.134 -1.480 -9.146 1.00 80.56 82 TYR A O 1
ATOM 631 N N . PRO A 1 83 ? 7.925 -0.195 -9.468 1.00 80.69 83 PRO A N 1
ATOM 632 C CA . PRO A 1 83 ? 8.693 0.858 -10.133 1.00 80.69 83 PRO A CA 1
ATOM 633 C C . PRO A 1 83 ? 9.124 0.493 -11.560 1.00 80.69 83 PRO A C 1
ATOM 635 O O . PRO A 1 83 ? 9.536 1.383 -12.304 1.00 80.69 83 PRO A O 1
ATOM 638 N N . TYR A 1 84 ? 9.018 -0.781 -11.950 1.00 85.19 84 TYR A N 1
ATOM 639 C CA . TYR A 1 84 ? 9.550 -1.280 -13.215 1.00 85.19 84 TYR A CA 1
ATOM 640 C C . TYR A 1 84 ? 8.455 -1.880 -14.109 1.00 85.19 84 TYR A C 1
ATOM 642 O O . TYR A 1 84 ? 7.670 -2.709 -13.640 1.00 85.19 84 TYR A O 1
ATOM 650 N N . PRO A 1 85 ? 8.430 -1.532 -15.409 1.00 82.31 85 PRO A N 1
ATOM 651 C CA . PRO A 1 85 ? 7.510 -2.131 -16.364 1.00 82.31 85 PRO A CA 1
ATOM 652 C C . PRO A 1 85 ? 7.680 -3.649 -16.452 1.00 82.31 85 PRO A C 1
ATOM 654 O O . PRO A 1 85 ? 8.794 -4.176 -16.449 1.00 82.31 85 PRO A O 1
ATOM 657 N N . ALA A 1 86 ? 6.564 -4.359 -16.601 1.00 81.88 86 ALA A N 1
ATOM 658 C CA . ALA A 1 86 ? 6.587 -5.800 -16.794 1.00 81.88 86 ALA A CA 1
ATOM 659 C C . ALA A 1 86 ? 7.245 -6.176 -18.134 1.00 81.88 86 AL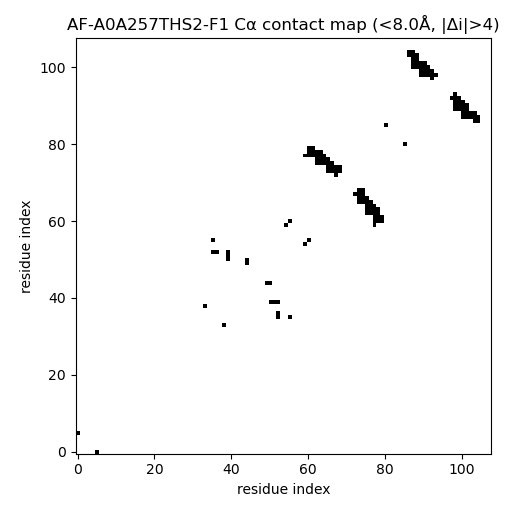A A C 1
ATOM 661 O O . ALA A 1 86 ? 6.944 -5.591 -19.173 1.00 81.88 86 ALA A O 1
ATOM 662 N N . GLY A 1 87 ? 8.102 -7.199 -18.112 1.00 84.12 87 GLY A N 1
ATOM 663 C CA . GLY A 1 87 ? 8.643 -7.825 -19.322 1.00 84.12 87 GLY A CA 1
ATOM 664 C C . GLY A 1 87 ? 9.854 -7.136 -19.952 1.00 84.12 87 GLY A C 1
ATOM 665 O O . GLY A 1 87 ? 10.272 -7.569 -21.019 1.00 84.12 87 GLY A O 1
ATOM 666 N N . ILE A 1 88 ? 10.429 -6.117 -19.309 1.00 86.44 88 ILE A N 1
ATOM 667 C CA . ILE A 1 88 ? 11.601 -5.386 -19.810 1.00 86.44 88 ILE A CA 1
ATOM 668 C C . ILE A 1 88 ? 12.732 -5.479 -18.780 1.00 86.44 88 ILE A C 1
ATOM 670 O O . ILE A 1 88 ? 12.497 -5.367 -17.574 1.00 86.44 88 ILE A O 1
ATOM 674 N N . LYS A 1 89 ? 13.974 -5.690 -19.230 1.00 88.19 89 LYS A N 1
ATOM 675 C CA . LYS A 1 89 ? 15.120 -5.837 -18.323 1.00 88.19 89 LYS A CA 1
ATOM 676 C C . LYS A 1 89 ? 15.740 -4.483 -17.988 1.00 88.19 89 LYS A C 1
ATOM 678 O O . LYS A 1 89 ? 16.031 -3.681 -18.877 1.00 88.19 89 LYS A O 1
ATOM 683 N N . ILE A 1 90 ? 16.025 -4.263 -16.704 1.00 90.06 90 ILE A N 1
ATOM 684 C CA . ILE A 1 90 ? 16.852 -3.140 -16.245 1.00 90.06 90 ILE A CA 1
ATOM 685 C C . ILE A 1 90 ? 18.309 -3.415 -16.643 1.00 90.06 90 ILE A C 1
ATOM 687 O O . ILE A 1 90 ? 18.884 -4.439 -16.269 1.00 90.06 90 ILE A O 1
ATOM 691 N N . LEU A 1 91 ? 18.905 -2.508 -17.414 1.00 92.19 91 LEU A N 1
ATOM 692 C CA . LEU A 1 91 ? 20.310 -2.560 -17.821 1.00 92.19 91 LEU A CA 1
ATOM 693 C C . LEU A 1 91 ? 21.222 -1.837 -16.831 1.00 92.19 91 LEU A C 1
ATOM 695 O O . LEU A 1 91 ? 22.320 -2.308 -16.543 1.00 92.19 91 LEU A O 1
ATOM 699 N N . SER A 1 92 ? 20.784 -0.682 -16.337 1.00 92.75 92 SER A N 1
ATOM 700 C CA . SER A 1 92 ? 21.528 0.126 -15.375 1.00 92.75 92 SER A CA 1
ATOM 701 C C . SER A 1 92 ? 20.607 1.103 -14.656 1.00 92.75 92 SER A C 1
ATOM 703 O O . SER A 1 92 ? 19.560 1.479 -15.180 1.00 92.75 92 SER A O 1
ATOM 705 N N . GLU A 1 93 ? 21.028 1.547 -13.477 1.00 92.94 93 GLU A N 1
ATOM 706 C CA . GLU A 1 93 ? 20.412 2.647 -12.741 1.00 92.94 93 GLU A CA 1
ATOM 707 C C . GLU A 1 93 ? 21.479 3.691 -12.434 1.00 92.94 93 GLU A C 1
ATOM 709 O O . GLU A 1 93 ? 22.637 3.359 -12.164 1.00 92.94 93 GLU A O 1
ATOM 714 N N . ASP A 1 94 ? 21.107 4.964 -12.502 1.00 91.12 94 ASP A N 1
ATOM 715 C CA . ASP A 1 94 ? 21.993 6.038 -12.077 1.00 91.12 94 ASP A CA 1
ATOM 716 C C . ASP A 1 94 ? 21.823 6.374 -10.587 1.00 91.12 94 ASP A C 1
ATOM 718 O O . ASP A 1 94 ? 20.967 5.844 -9.880 1.00 91.12 94 ASP A O 1
ATOM 722 N N . LYS A 1 95 ? 22.627 7.323 -10.097 1.00 93.62 95 LYS A N 1
ATOM 723 C CA . LYS A 1 95 ? 22.558 7.804 -8.705 1.00 93.62 95 LYS A CA 1
ATOM 724 C C . LYS A 1 95 ? 21.219 8.449 -8.314 1.00 93.62 95 LYS A C 1
ATOM 726 O O . LYS A 1 95 ? 21.028 8.769 -7.146 1.00 93.62 95 LYS A O 1
ATOM 731 N N . PHE A 1 96 ? 20.342 8.708 -9.282 1.00 90.25 96 PHE A N 1
ATOM 732 C CA . PHE A 1 96 ? 19.017 9.289 -9.096 1.00 90.25 96 PHE A CA 1
ATOM 733 C C . PHE A 1 96 ? 17.903 8.264 -9.363 1.00 90.25 96 PHE A C 1
ATOM 735 O O . PHE A 1 96 ? 16.764 8.666 -9.589 1.00 90.25 96 PHE A O 1
ATOM 742 N N . LEU A 1 97 ? 18.222 6.961 -9.338 1.00 85.50 97 LEU A N 1
ATOM 743 C CA . LEU A 1 97 ? 17.277 5.850 -9.511 1.00 85.50 97 LEU A CA 1
ATOM 744 C C . LEU A 1 97 ? 16.545 5.863 -10.863 1.00 85.50 97 LEU A C 1
ATOM 746 O O . LEU A 1 97 ? 15.428 5.364 -10.991 1.00 85.50 97 LEU A O 1
ATOM 750 N N . ARG A 1 98 ? 17.161 6.441 -11.901 1.00 89.06 98 ARG A N 1
ATOM 751 C CA . ARG A 1 98 ? 16.624 6.372 -13.263 1.00 89.06 98 ARG A CA 1
ATOM 752 C C . ARG A 1 98 ? 17.127 5.102 -13.927 1.00 89.06 98 ARG A C 1
ATOM 754 O O . ARG A 1 98 ? 18.305 4.999 -14.272 1.00 89.06 98 ARG A O 1
ATOM 761 N N . ALA A 1 99 ? 16.220 4.152 -14.111 1.00 90.56 99 ALA A N 1
ATOM 762 C CA . ALA A 1 99 ? 16.504 2.905 -14.799 1.00 90.56 99 ALA A CA 1
ATOM 763 C C . ALA A 1 99 ? 16.595 3.108 -16.322 1.00 90.56 99 ALA A C 1
ATOM 765 O O . ALA A 1 99 ? 15.736 3.736 -16.946 1.00 90.56 99 ALA A O 1
ATOM 766 N N . THR A 1 100 ? 17.643 2.548 -16.922 1.00 90.56 100 THR A N 1
ATOM 767 C CA . THR A 1 100 ? 17.767 2.347 -18.369 1.00 90.56 100 THR A CA 1
ATOM 768 C C . THR A 1 100 ? 17.377 0.914 -18.690 1.00 90.56 100 THR A C 1
ATOM 770 O O . THR A 1 100 ? 17.845 -0.016 -18.038 1.00 90.56 100 THR A O 1
ATOM 773 N N . TYR A 1 101 ? 16.551 0.733 -19.714 1.00 90.00 101 TYR A N 1
ATOM 774 C CA . TYR A 1 101 ? 15.972 -0.555 -20.074 1.00 90.00 101 TYR A CA 1
ATOM 775 C C . TYR A 1 101 ? 16.464 -1.055 -21.435 1.00 90.00 101 TYR A C 1
ATOM 777 O O . TYR A 1 101 ? 16.861 -0.252 -22.283 1.00 90.00 101 TYR A O 1
ATOM 785 N N . ASP A 1 102 ? 16.392 -2.365 -21.666 1.00 89.81 102 ASP A N 1
ATOM 786 C CA . ASP A 1 102 ? 16.759 -3.004 -22.939 1.00 89.81 102 ASP A CA 1
ATOM 787 C C . ASP A 1 102 ? 15.772 -2.746 -24.091 1.00 89.81 102 ASP A C 1
ATOM 789 O O . ASP A 1 102 ? 16.142 -2.916 -25.251 1.00 89.81 102 ASP A O 1
ATOM 793 N N . LYS A 1 103 ? 14.564 -2.249 -23.786 1.00 84.50 103 LYS A N 1
ATOM 794 C CA . LYS A 1 103 ? 13.502 -1.891 -24.752 1.00 84.50 103 LYS A CA 1
ATOM 795 C C . LYS A 1 103 ? 13.020 -3.074 -25.606 1.00 84.50 103 LYS A C 1
ATOM 797 O O . LYS A 1 103 ? 12.557 -2.869 -26.730 1.00 84.50 103 LYS A O 1
ATOM 802 N N . VAL A 1 104 ? 13.135 -4.298 -25.090 1.00 86.00 104 VAL A N 1
ATOM 803 C CA . VAL A 1 104 ? 12.631 -5.515 -25.737 1.00 86.00 104 VAL A CA 1
ATOM 804 C C . VAL A 1 104 ? 11.692 -6.223 -24.754 1.00 86.00 104 VAL A C 1
ATOM 806 O O . VAL A 1 104 ? 12.147 -6.577 -23.671 1.00 86.00 104 VAL A O 1
ATOM 809 N N . PRO A 1 105 ? 10.410 -6.459 -25.097 1.00 83.81 105 PRO A N 1
ATOM 810 C CA . PRO A 1 105 ? 9.729 -6.143 -26.359 1.00 83.81 105 PRO A CA 1
ATOM 811 C C . PRO A 1 105 ? 9.468 -4.633 -26.546 1.00 83.81 105 PRO A C 1
ATOM 813 O O . PRO A 1 105 ? 9.594 -3.866 -25.588 1.00 83.81 105 PRO A O 1
ATOM 816 N N . PRO A 1 106 ? 9.119 -4.178 -27.769 1.00 78.00 106 PRO A N 1
ATOM 817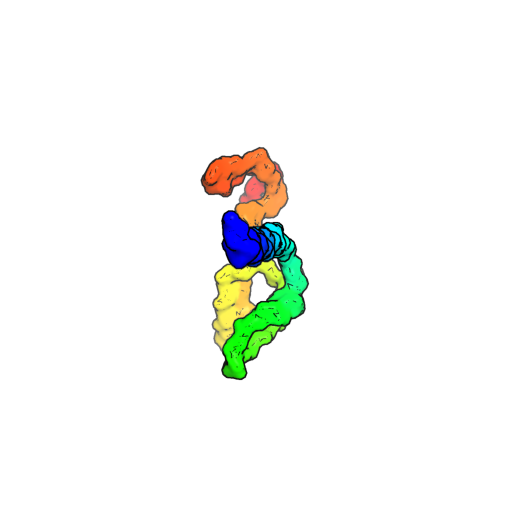 C CA . PRO A 1 106 ? 8.674 -2.803 -27.965 1.00 78.00 106 PRO A CA 1
ATOM 818 C C . PRO A 1 106 ? 7.422 -2.516 -27.115 1.00 78.00 106 PRO A C 1
ATOM 820 O O . PRO A 1 106 ? 6.650 -3.441 -26.844 1.00 78.00 106 PRO A O 1
ATOM 823 N N . PRO A 1 107 ? 7.205 -1.252 -26.707 1.00 72.00 107 PRO A N 1
ATOM 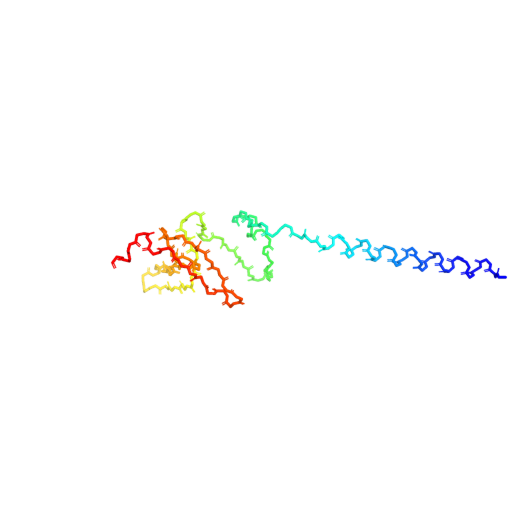824 C CA . PRO A 1 107 ? 5.962 -0.851 -26.063 1.00 72.00 107 PRO A CA 1
ATOM 825 C C . PRO A 1 107 ? 4.745 -1.240 -26.924 1.00 72.00 107 PRO A C 1
ATOM 827 O O . PRO A 1 107 ? 4.858 -1.181 -28.153 1.00 72.00 107 PRO A O 1
ATOM 830 N N . PRO A 1 108 ? 3.627 -1.654 -26.301 1.00 70.38 108 PRO A N 1
ATOM 831 C CA . PRO A 1 108 ? 2.385 -1.952 -27.010 1.00 70.38 108 PRO A CA 1
ATOM 832 C C . PRO A 1 108 ? 1.819 -0.739 -27.758 1.00 70.38 108 PRO A C 1
ATOM 834 O O . PRO A 1 108 ? 2.096 0.412 -27.341 1.00 70.38 108 PRO A O 1
#